Protein AF-A0A1I7VJ80-F1 (afdb_monomer)

Radius of gyration: 19.02 Å; Cα contacts (8 Å, |Δi|>4): 187; chains: 1; bounding box: 50×31×43 Å

Mean predicted aligned error: 10.96 Å

Sequence (123 aa):
MVKVGTSKNHAEQLADVLVAADVRGHYSHGLNRLNMYVRDVQTGICMKDGMPKILKEHAASAWIDGNNLLGPVGMAFTNTSPIMYPTRSSKPALGTNPLAFAAKAKNDAFILDMATTTAAIGK

Solvent-accessible surface area (backbone atoms only — not comparable to full-atom values): 7292 Å² total; per-residue (Å²): 88,52,91,65,61,24,37,66,66,49,31,49,56,50,47,54,53,19,51,54,22,40,78,70,68,39,46,90,65,5,66,76,41,47,65,56,57,53,48,34,35,68,73,61,74,25,39,42,69,86,69,66,40,78,77,46,77,54,102,88,49,69,46,66,43,56,68,52,48,69,76,87,79,50,75,48,74,51,80,48,73,61,72,34,54,52,90,95,49,96,54,60,69,34,27,46,34,39,44,36,40,44,43,86,50,98,91,52,62,54,70,48,76,43,48,78,35,101,62,58,95,92,117

Structure (mmCIF, N/CA/C/O backbone):
data_AF-A0A1I7VJ80-F1
#
_entry.id   AF-A0A1I7VJ80-F1
#
loop_
_atom_site.group_PDB
_atom_site.id
_atom_site.type_symbol
_atom_site.label_atom_id
_atom_site.label_alt_id
_atom_site.label_comp_id
_atom_site.label_asym_id
_atom_site.label_entity_id
_atom_site.label_seq_id
_atom_site.pdbx_PDB_ins_code
_atom_site.Cartn_x
_atom_site.Cartn_y
_atom_site.Cartn_z
_atom_site.occupancy
_atom_site.B_iso_or_equiv
_atom_site.auth_seq_id
_atom_site.auth_comp_id
_atom_site.auth_asym_id
_atom_site.auth_atom_id
_atom_site.pdbx_PDB_model_num
ATOM 1 N N . MET A 1 1 ? -17.078 -1.281 10.584 1.00 90.88 1 MET A N 1
ATOM 2 C CA . MET A 1 1 ? -15.997 -0.295 10.800 1.00 90.88 1 MET A CA 1
ATOM 3 C C . MET A 1 1 ? -16.508 1.082 11.233 1.00 90.88 1 MET A C 1
ATOM 5 O O . MET A 1 1 ? -16.076 1.537 12.277 1.00 90.88 1 MET A O 1
ATOM 9 N N . VAL A 1 2 ? -17.490 1.716 10.571 1.00 94.69 2 VAL A N 1
ATOM 10 C CA . VAL A 1 2 ? -18.027 3.032 11.025 1.00 94.69 2 VAL A CA 1
ATOM 11 C C . VAL A 1 2 ? -18.496 3.035 12.489 1.00 94.69 2 VAL A C 1
ATOM 13 O O . VAL A 1 2 ? -18.172 3.944 13.245 1.00 94.69 2 VAL A O 1
ATOM 16 N N . LYS A 1 3 ? -19.188 1.975 12.936 1.00 95.25 3 LYS A N 1
ATOM 17 C CA . LYS A 1 3 ? -19.619 1.845 14.341 1.00 95.25 3 LYS A CA 1
ATOM 18 C C . LYS A 1 3 ? -18.477 1.843 15.362 1.00 95.25 3 LYS A C 1
ATOM 20 O O . LYS A 1 3 ? -18.722 2.167 16.515 1.00 95.25 3 LYS A O 1
ATOM 25 N N . VAL A 1 4 ? -17.262 1.474 14.958 1.00 92.75 4 VAL A N 1
ATOM 26 C CA . VAL A 1 4 ? -16.084 1.467 15.841 1.00 92.75 4 VAL A CA 1
ATOM 27 C C . VAL A 1 4 ? -15.259 2.750 15.711 1.00 92.75 4 VAL A C 1
ATOM 29 O O . VAL A 1 4 ? -14.143 2.821 16.202 1.00 92.75 4 VAL A O 1
ATOM 32 N N . GLY A 1 5 ? -15.818 3.784 15.073 1.00 90.56 5 GLY A N 1
ATOM 33 C CA . GLY A 1 5 ? -15.233 5.121 14.989 1.00 90.56 5 GLY A CA 1
ATOM 34 C C . GLY A 1 5 ? -14.384 5.373 13.746 1.00 90.56 5 GLY A C 1
ATOM 35 O O . GLY A 1 5 ? -13.917 6.495 13.574 1.00 90.56 5 GLY A O 1
ATOM 36 N N . THR A 1 6 ? -14.194 4.371 12.882 1.00 91.44 6 THR A N 1
ATOM 37 C CA . THR A 1 6 ? -13.478 4.531 11.611 1.00 91.44 6 THR A CA 1
ATOM 38 C C . THR A 1 6 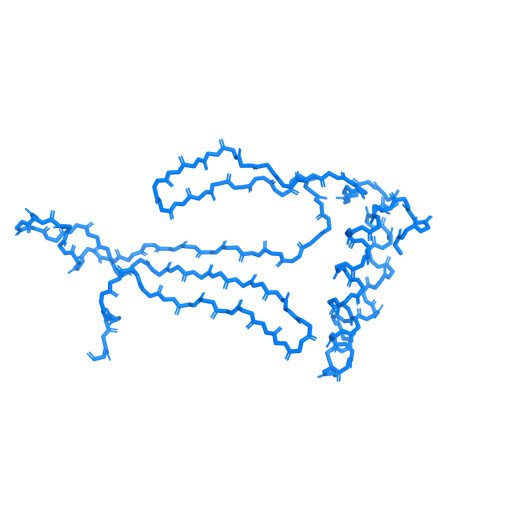? -14.208 5.497 10.677 1.00 91.44 6 THR A C 1
ATOM 40 O O . THR A 1 6 ? -15.432 5.401 10.542 1.00 91.44 6 THR A O 1
ATOM 43 N N . SER A 1 7 ? -13.481 6.372 9.977 1.00 90.44 7 SER A N 1
ATOM 44 C CA . SER A 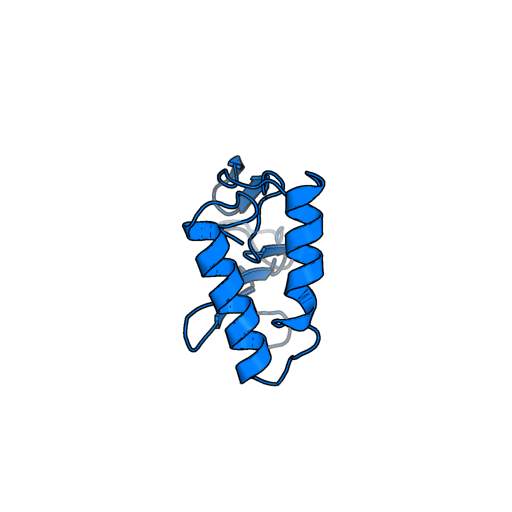1 7 ? -14.089 7.231 8.957 1.00 90.44 7 SER A CA 1
ATOM 45 C C . SER A 1 7 ? -14.738 6.424 7.833 1.00 90.44 7 SER A C 1
ATOM 47 O O . SER A 1 7 ? -14.334 5.307 7.501 1.00 90.44 7 SER A O 1
ATOM 49 N N . LYS A 1 8 ? -15.798 6.984 7.243 1.00 89.00 8 LYS A N 1
ATOM 50 C CA . LYS A 1 8 ? -16.612 6.278 6.245 1.00 89.00 8 LYS A CA 1
ATOM 51 C C . LYS A 1 8 ? -15.775 5.779 5.059 1.00 89.00 8 LYS A C 1
ATOM 53 O O . LYS A 1 8 ? -15.944 4.635 4.663 1.00 89.00 8 LYS A O 1
ATOM 58 N N . ASN A 1 9 ? -14.830 6.587 4.579 1.00 83.44 9 ASN A N 1
ATOM 59 C CA . ASN A 1 9 ? -13.966 6.239 3.449 1.00 83.44 9 ASN A CA 1
ATOM 60 C C . ASN A 1 9 ? -13.092 5.004 3.746 1.00 83.44 9 ASN A C 1
ATOM 62 O O . ASN A 1 9 ? -13.171 4.005 3.036 1.00 83.44 9 ASN A O 1
ATOM 66 N N . HIS A 1 10 ? -12.342 5.004 4.853 1.00 84.62 10 HIS A N 1
ATOM 67 C CA . HIS A 1 10 ? -11.543 3.838 5.252 1.00 84.62 10 HIS A CA 1
ATOM 68 C C . HIS A 1 10 ? -12.400 2.595 5.513 1.00 84.62 10 HIS A C 1
ATOM 70 O O . HIS A 1 10 ? -12.003 1.473 5.198 1.00 84.62 10 HIS A O 1
ATOM 76 N N . ALA A 1 11 ? -13.591 2.782 6.088 1.00 89.50 11 ALA A N 1
ATOM 77 C CA . ALA A 1 11 ? -14.530 1.696 6.328 1.00 89.50 11 ALA A CA 1
ATOM 78 C C . ALA A 1 11 ? -15.030 1.057 5.022 1.00 89.50 11 ALA A C 1
ATOM 80 O O . ALA A 1 11 ? -15.136 -0.167 4.967 1.00 89.50 11 ALA A O 1
ATOM 81 N N . GLU A 1 12 ? -15.327 1.867 4.004 1.00 88.38 12 GLU A N 1
ATOM 82 C CA . GLU A 1 12 ? -15.755 1.417 2.675 1.00 88.38 12 GLU A CA 1
ATOM 83 C C . GLU A 1 12 ? -14.614 0.711 1.937 1.00 88.38 12 GLU A C 1
ATOM 85 O O . GLU A 1 12 ? -14.790 -0.423 1.502 1.00 88.38 12 GLU A O 1
ATOM 90 N N . GLN A 1 13 ? -13.412 1.297 1.907 1.00 82.12 13 GLN A N 1
ATOM 91 C CA . GLN A 1 13 ? -12.235 0.680 1.283 1.00 82.12 13 GLN A CA 1
ATOM 92 C C . GLN A 1 13 ? -11.889 -0.678 1.905 1.00 82.12 13 GLN A C 1
ATOM 94 O O . GLN A 1 13 ? -11.616 -1.647 1.194 1.00 82.12 13 GLN A O 1
ATOM 99 N N . LEU A 1 14 ? -11.923 -0.778 3.237 1.00 84.31 14 LEU A N 1
ATOM 100 C CA . LEU A 1 14 ? -11.703 -2.048 3.920 1.00 84.31 14 LEU A CA 1
ATOM 101 C C . LEU A 1 14 ? -12.827 -3.045 3.606 1.00 84.31 14 LEU A C 1
ATOM 103 O O . LEU A 1 14 ? -12.538 -4.204 3.318 1.00 84.31 14 LEU A O 1
ATOM 107 N N . ALA A 1 15 ? -14.093 -2.615 3.620 1.00 88.50 15 ALA A N 1
ATOM 108 C CA . ALA A 1 15 ? -15.221 -3.482 3.286 1.00 88.50 15 ALA A CA 1
ATOM 109 C C . ALA A 1 15 ? -15.102 -4.050 1.864 1.00 88.50 15 ALA A C 1
ATOM 111 O O . ALA A 1 15 ? -15.231 -5.261 1.694 1.00 88.50 15 ALA A O 1
ATOM 112 N N . ASP A 1 16 ? -14.763 -3.222 0.877 1.00 83.56 16 ASP A N 1
ATOM 113 C CA . ASP A 1 16 ? -14.561 -3.650 -0.509 1.00 83.56 16 ASP A CA 1
ATOM 114 C C . ASP A 1 16 ? -13.455 -4.704 -0.618 1.00 83.56 16 ASP A C 1
ATOM 11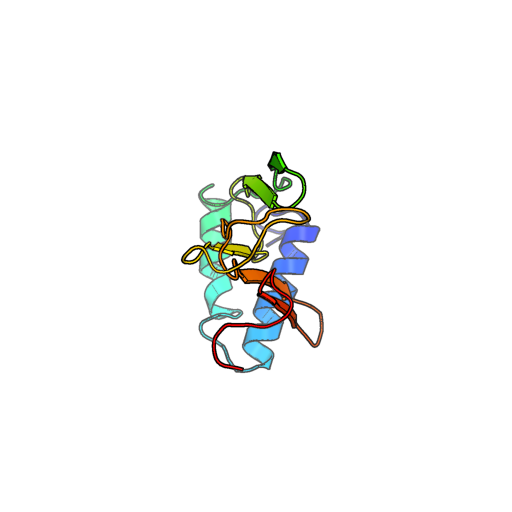6 O O . ASP A 1 16 ? -13.601 -5.717 -1.304 1.00 83.56 16 ASP A O 1
ATOM 120 N N . VAL A 1 17 ? -12.345 -4.514 0.099 1.00 76.94 17 VAL A N 1
ATOM 121 C CA . VAL A 1 17 ? -11.216 -5.450 0.079 1.00 76.94 17 VAL A CA 1
ATOM 122 C C . VAL A 1 17 ? -11.584 -6.783 0.727 1.00 76.94 17 VAL A C 1
ATOM 124 O O . VAL A 1 17 ? -11.234 -7.821 0.153 1.00 76.94 17 VAL A O 1
ATOM 127 N N . LEU A 1 18 ? -12.278 -6.757 1.871 1.00 82.75 18 LEU A N 1
ATOM 128 C CA . LEU A 1 18 ? -12.688 -7.955 2.609 1.00 82.75 18 LEU A CA 1
ATOM 129 C C . LEU A 1 18 ? -13.769 -8.739 1.860 1.00 82.75 18 LEU A C 1
ATOM 131 O O . LEU A 1 18 ? -13.638 -9.950 1.699 1.00 82.75 18 LEU A O 1
ATOM 135 N N . VAL A 1 19 ? -14.787 -8.055 1.332 1.00 86.19 19 VAL A N 1
ATOM 136 C CA . VAL A 1 19 ? -15.845 -8.681 0.525 1.00 86.19 19 VAL A CA 1
ATOM 137 C C . VAL A 1 19 ? -15.251 -9.269 -0.751 1.00 86.19 19 VAL A C 1
ATOM 139 O O . VAL A 1 19 ? -15.533 -10.415 -1.092 1.00 86.19 19 VAL A O 1
ATOM 142 N N . ALA A 1 20 ? -14.357 -8.545 -1.428 1.00 76.06 20 ALA A N 1
ATOM 143 C CA . ALA A 1 20 ? -13.688 -9.073 -2.611 1.00 76.06 20 ALA A CA 1
ATOM 144 C C . ALA A 1 20 ? -12.776 -10.273 -2.303 1.00 76.06 20 ALA A C 1
ATOM 146 O O . ALA A 1 20 ? -12.551 -11.091 -3.190 1.00 76.06 20 ALA A O 1
ATOM 147 N N . ALA A 1 21 ? -12.218 -10.383 -1.093 1.00 71.00 21 ALA A N 1
ATOM 148 C CA . ALA A 1 21 ? -11.460 -11.567 -0.695 1.00 71.00 21 ALA A CA 1
ATOM 149 C C . ALA A 1 21 ? -12.384 -12.783 -0.515 1.00 71.00 21 ALA A C 1
ATOM 151 O O . ALA A 1 21 ? -12.077 -13.846 -1.051 1.00 71.00 21 ALA A O 1
ATOM 152 N N . ASP A 1 22 ? -13.541 -12.618 0.130 1.00 83.81 22 ASP A N 1
ATOM 153 C CA . ASP A 1 22 ? -14.511 -13.708 0.305 1.00 83.81 22 ASP A CA 1
ATOM 154 C C . ASP A 1 22 ? -15.132 -14.161 -1.019 1.00 83.81 22 ASP A C 1
ATOM 156 O O . ASP A 1 22 ? -15.216 -15.361 -1.278 1.00 83.81 22 ASP A O 1
ATOM 160 N N . VAL A 1 23 ? -15.495 -13.223 -1.900 1.00 84.06 23 VAL A N 1
ATOM 161 C CA . VAL A 1 23 ? -16.035 -13.536 -3.237 1.00 84.06 23 VAL A CA 1
ATOM 162 C C . VAL A 1 23 ? -15.035 -14.344 -4.076 1.00 84.06 23 VAL A C 1
ATOM 164 O O . VAL A 1 23 ? -15.442 -15.173 -4.885 1.00 84.06 23 VAL A O 1
ATOM 167 N N . ARG A 1 24 ? -13.726 -14.148 -3.868 1.00 75.00 24 ARG A N 1
ATOM 168 C CA . ARG A 1 24 ? -12.652 -14.891 -4.556 1.00 75.00 24 ARG A CA 1
ATOM 169 C C . ARG A 1 24 ? -12.242 -16.185 -3.837 1.00 75.00 24 ARG A C 1
ATOM 171 O O . ARG A 1 24 ? -11.308 -16.845 -4.276 1.00 75.00 24 ARG A O 1
ATOM 178 N N . GLY A 1 25 ? -12.902 -16.544 -2.734 1.00 79.88 25 GLY A N 1
ATOM 179 C CA . GLY A 1 25 ? -12.590 -17.746 -1.955 1.00 79.88 25 GLY A CA 1
ATOM 180 C C . GLY A 1 25 ? -11.400 -17.608 -0.995 1.00 79.88 25 GLY A C 1
ATOM 181 O O . GLY A 1 25 ? -10.963 -18.593 -0.405 1.00 79.88 25 GLY A O 1
ATOM 182 N N . HIS A 1 26 ? -10.870 -16.399 -0.784 1.00 66.44 26 HIS A N 1
ATOM 183 C CA . HIS A 1 26 ? -9.795 -16.120 0.175 1.00 66.44 26 HIS A CA 1
ATOM 184 C C . HIS A 1 26 ? -10.345 -15.805 1.573 1.00 66.44 26 HIS A C 1
ATOM 186 O O . HIS A 1 26 ? -10.023 -14.775 2.168 1.00 66.44 26 HIS A O 1
ATOM 192 N N . TYR A 1 27 ? -11.151 -16.708 2.130 1.00 72.31 27 TYR A N 1
ATOM 193 C CA . TYR A 1 27 ? -11.886 -16.474 3.380 1.00 72.31 27 TYR A CA 1
ATOM 194 C C . TYR A 1 27 ? -10.991 -16.138 4.578 1.00 72.31 27 TYR A C 1
ATOM 196 O O . TYR A 1 27 ? -11.393 -15.407 5.477 1.00 72.31 27 TYR A O 1
ATOM 204 N N . SER A 1 28 ? -9.751 -16.633 4.608 1.00 61.62 28 SER A N 1
ATOM 205 C CA . SER A 1 28 ? -8.779 -16.307 5.661 1.00 61.62 28 SER A CA 1
ATOM 206 C C . SER A 1 28 ? -8.284 -14.854 5.619 1.00 61.62 28 SER A C 1
ATOM 208 O O . SER A 1 28 ? -7.605 -14.431 6.551 1.00 61.62 28 SER A O 1
ATOM 210 N N . HIS A 1 29 ? -8.613 -14.096 4.570 1.00 69.19 29 HIS A N 1
ATOM 211 C CA . HIS A 1 29 ? -8.231 -12.696 4.351 1.00 69.19 29 HIS A CA 1
ATOM 212 C C . HIS A 1 29 ? -9.439 -11.782 4.060 1.00 69.19 29 HIS A C 1
ATOM 214 O O . HIS A 1 29 ? -9.252 -10.588 3.841 1.00 69.19 29 HIS A O 1
ATOM 220 N N . GLY A 1 30 ? -10.661 -12.326 4.057 1.00 74.12 30 GLY A N 1
ATOM 221 C CA . GLY A 1 30 ? -11.912 -11.577 3.935 1.00 74.12 30 GLY A CA 1
ATOM 222 C C . GLY A 1 30 ? -12.590 -11.352 5.283 1.00 74.12 30 GLY A C 1
ATOM 223 O O . GLY A 1 30 ? -11.920 -11.000 6.257 1.00 74.12 30 GLY A O 1
ATOM 224 N N . LEU A 1 31 ? -13.909 -11.531 5.385 1.00 88.12 31 LEU A N 1
ATOM 225 C CA . LEU A 1 31 ? -14.675 -11.112 6.569 1.00 88.12 31 LEU A CA 1
ATOM 226 C C . LEU A 1 31 ? -14.231 -11.789 7.874 1.00 88.12 31 LEU A C 1
ATOM 228 O O . LEU A 1 31 ? -14.401 -11.199 8.940 1.00 88.12 31 LEU A O 1
ATOM 232 N N . ASN A 1 32 ? -13.566 -12.947 7.822 1.00 85.94 32 ASN A N 1
ATOM 233 C CA . ASN A 1 32 ? -12.969 -13.570 9.013 1.00 85.94 32 ASN A CA 1
ATOM 234 C C . ASN A 1 32 ? -11.929 -12.672 9.714 1.00 85.94 32 ASN A C 1
ATOM 236 O O . ASN A 1 32 ? -11.672 -12.837 10.906 1.00 85.94 32 ASN A O 1
ATOM 240 N N . ARG A 1 33 ? -11.341 -11.696 9.008 1.00 81.50 33 ARG A N 1
ATOM 241 C CA . ARG A 1 33 ? -10.420 -10.700 9.582 1.00 81.50 33 ARG A CA 1
ATOM 242 C 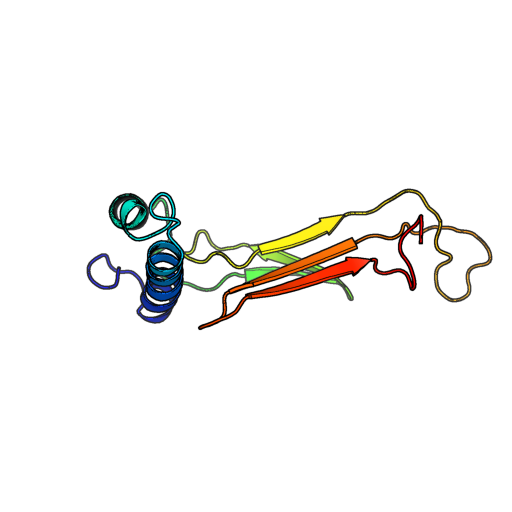C . ARG A 1 33 ? -11.123 -9.493 10.195 1.00 81.50 33 ARG A C 1
ATOM 244 O O . ARG A 1 33 ? -10.469 -8.696 10.860 1.00 81.50 33 ARG A O 1
ATOM 251 N N . LEU A 1 34 ? -12.439 -9.353 10.036 1.00 88.81 34 LEU A N 1
ATOM 252 C CA . LEU A 1 34 ? -13.179 -8.178 10.501 1.00 88.81 34 LEU A CA 1
ATOM 253 C C . LEU A 1 34 ? -13.039 -7.954 12.012 1.00 88.81 34 LEU A C 1
ATOM 255 O O . LEU A 1 34 ? -12.814 -6.823 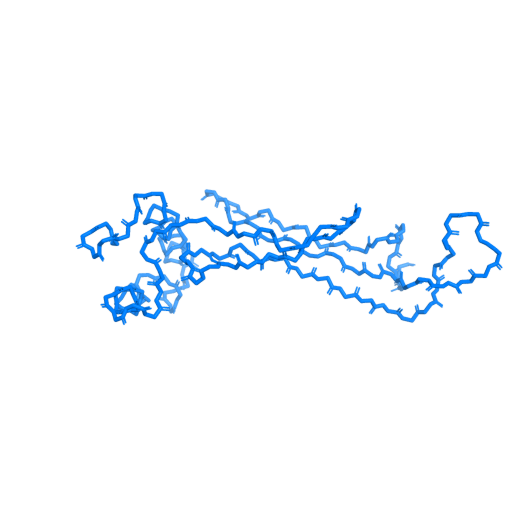12.435 1.00 88.81 34 LEU A O 1
ATOM 259 N N . ASN A 1 35 ? -13.112 -9.016 12.820 1.00 90.12 35 ASN A N 1
ATOM 260 C CA . ASN A 1 35 ? -12.954 -8.910 14.276 1.00 90.12 35 ASN A CA 1
ATOM 261 C C . ASN A 1 35 ? -11.575 -8.374 14.679 1.00 90.12 35 ASN A C 1
ATOM 263 O O . ASN A 1 35 ? -11.470 -7.614 15.638 1.00 90.12 35 ASN A O 1
ATOM 267 N N . MET A 1 36 ? -10.528 -8.736 13.933 1.00 85.38 36 MET A N 1
ATOM 268 C CA . MET A 1 36 ? -9.174 -8.227 14.149 1.00 85.38 36 MET A CA 1
ATOM 269 C C . MET A 1 36 ? -9.117 -6.721 13.868 1.00 85.38 36 MET A C 1
ATOM 271 O O . MET A 1 36 ? -8.726 -5.967 14.749 1.00 85.38 36 MET A O 1
ATOM 275 N N . TYR A 1 37 ? -9.619 -6.269 12.712 1.00 88.50 37 TYR A N 1
ATOM 276 C CA . TYR A 1 37 ? -9.663 -4.838 12.380 1.00 88.50 37 TYR A CA 1
ATOM 277 C C . TYR A 1 37 ? -10.502 -4.022 13.365 1.00 88.50 37 TYR A C 1
ATOM 279 O O . TYR A 1 37 ? -10.125 -2.914 13.737 1.00 88.50 37 TYR A O 1
ATOM 287 N N . VAL A 1 38 ? -11.636 -4.567 13.809 1.00 91.75 38 VAL A N 1
ATOM 288 C CA . VAL A 1 38 ? -12.462 -3.950 14.853 1.00 91.75 38 VAL A CA 1
ATOM 289 C C . VAL A 1 38 ? -11.660 -3.781 16.138 1.00 91.75 38 VAL A C 1
ATOM 291 O O . VAL A 1 38 ? -11.636 -2.680 16.687 1.00 91.75 38 VAL A O 1
ATOM 294 N N . ARG A 1 39 ? -10.977 -4.840 16.588 1.00 86.94 39 ARG A N 1
ATOM 295 C CA . ARG A 1 39 ? -10.158 -4.800 17.798 1.00 86.94 39 ARG A CA 1
ATOM 296 C C . ARG A 1 39 ? -9.044 -3.769 17.674 1.00 86.94 39 ARG A C 1
ATOM 298 O O . ARG A 1 39 ? -8.902 -2.960 18.577 1.00 86.94 39 ARG A O 1
ATOM 305 N N . ASP A 1 40 ? -8.307 -3.769 16.568 1.00 85.94 40 ASP A N 1
ATOM 306 C CA . ASP A 1 40 ? -7.152 -2.887 16.381 1.00 85.94 40 ASP A CA 1
ATOM 307 C C . ASP A 1 40 ? -7.558 -1.405 16.376 1.00 85.94 40 ASP A C 1
ATOM 309 O O . ASP A 1 40 ? -6.860 -0.567 16.945 1.00 85.94 40 ASP A O 1
ATOM 313 N N . VAL A 1 41 ? -8.724 -1.074 15.812 1.00 88.12 41 VAL A N 1
ATOM 314 C CA . VAL A 1 41 ? -9.281 0.287 15.891 1.00 88.12 41 VAL A CA 1
ATOM 315 C C . VAL A 1 41 ? -9.738 0.625 17.311 1.00 88.12 41 VAL A C 1
ATOM 317 O O . VAL A 1 41 ? -9.487 1.727 17.795 1.00 88.12 41 VAL A O 1
ATOM 320 N N . GLN A 1 42 ? -10.399 -0.306 18.003 1.00 88.38 42 GLN A N 1
ATOM 321 C CA . GLN A 1 42 ? -10.896 -0.079 19.365 1.00 88.38 42 GLN A CA 1
ATOM 322 C C . GLN A 1 42 ? -9.772 0.068 20.398 1.00 88.38 42 GLN A C 1
ATOM 324 O O . GLN A 1 42 ? -9.913 0.843 21.340 1.00 88.38 42 GLN A O 1
ATOM 329 N N . THR A 1 43 ? -8.664 -0.655 20.232 1.00 84.75 43 THR A N 1
ATOM 330 C CA . THR A 1 43 ? -7.497 -0.587 21.123 1.00 84.75 43 THR A CA 1
ATOM 331 C C . THR A 1 43 ? -6.552 0.566 20.786 1.00 84.75 43 THR A C 1
ATOM 333 O O . THR A 1 43 ? -5.578 0.776 21.504 1.00 84.75 43 THR A O 1
ATOM 336 N N . GLY A 1 44 ? -6.814 1.311 19.707 1.00 81.50 44 GLY A N 1
ATOM 337 C CA . GLY A 1 44 ? -5.949 2.394 19.237 1.00 81.50 44 GLY A CA 1
ATOM 338 C C . GLY A 1 44 ? -4.657 1.916 18.567 1.00 81.50 44 GLY A C 1
ATOM 339 O O . GLY A 1 44 ? -3.801 2.740 18.255 1.00 81.50 44 GLY A O 1
ATOM 340 N N . ILE A 1 45 ? -4.521 0.607 18.319 1.00 79.00 45 ILE A N 1
ATOM 341 C CA . ILE A 1 45 ? -3.425 0.036 17.522 1.00 79.00 45 ILE A CA 1
ATOM 342 C C . ILE A 1 45 ? -3.526 0.497 16.074 1.00 79.00 45 ILE A C 1
ATOM 344 O O . ILE A 1 45 ? -2.497 0.622 15.432 1.00 79.00 45 ILE A O 1
ATOM 348 N N . CYS A 1 46 ? -4.726 0.761 15.561 1.00 83.19 46 CYS A N 1
ATOM 349 C CA . CYS A 1 46 ? -4.946 1.345 14.248 1.00 83.19 46 CYS A CA 1
ATOM 350 C C . CYS A 1 46 ? -5.746 2.642 14.380 1.00 83.19 46 CYS A C 1
ATOM 352 O O . CYS A 1 46 ? -6.741 2.723 15.106 1.00 83.19 46 CYS A O 1
ATOM 354 N N . MET A 1 47 ? -5.312 3.670 13.662 1.00 85.50 47 MET A N 1
ATOM 355 C CA . MET A 1 47 ? -5.939 4.976 13.679 1.00 85.50 47 MET A CA 1
ATOM 356 C C . MET A 1 47 ? -7.272 4.937 12.938 1.00 85.50 47 MET A C 1
ATOM 358 O O . MET A 1 47 ? -7.396 4.485 11.800 1.00 85.50 47 MET A O 1
ATOM 362 N N . LYS A 1 48 ? -8.295 5.452 13.618 1.00 86.69 48 LYS A N 1
ATOM 363 C CA . LYS A 1 48 ? -9.676 5.494 13.132 1.00 86.69 48 LYS A CA 1
ATOM 364 C C . LYS A 1 48 ? -9.860 6.393 11.905 1.00 86.69 48 LYS A C 1
ATOM 366 O O . LYS A 1 48 ? -10.744 6.154 11.085 1.00 86.69 48 LYS A O 1
ATOM 371 N N . ASP A 1 49 ? -9.045 7.433 11.789 1.00 86.75 49 ASP A N 1
ATOM 372 C CA . ASP A 1 49 ? -9.152 8.435 10.740 1.00 86.75 49 ASP A CA 1
ATOM 373 C C . ASP A 1 49 ? -7.823 9.173 10.557 1.00 86.75 49 ASP A C 1
ATOM 375 O O . ASP A 1 49 ? -6.994 9.200 11.469 1.00 86.75 49 ASP A O 1
ATOM 379 N N . GLY A 1 50 ? -7.637 9.765 9.382 1.00 82.94 50 GLY A N 1
ATOM 380 C CA . GLY A 1 50 ? -6.423 10.465 8.980 1.00 82.94 50 GLY A CA 1
ATOM 381 C C . GLY A 1 50 ? -6.102 10.232 7.508 1.00 82.94 50 GLY A C 1
ATOM 382 O O . GLY A 1 50 ? -6.869 9.607 6.784 1.00 82.94 50 GLY A O 1
ATOM 383 N N . MET A 1 51 ? -4.957 10.737 7.063 1.00 79.69 51 MET A N 1
ATOM 384 C CA . MET A 1 51 ? -4.421 10.472 5.725 1.00 79.69 51 MET A CA 1
ATOM 385 C C . MET A 1 51 ? -2.952 10.074 5.840 1.00 79.69 51 MET A C 1
ATOM 387 O O . MET A 1 51 ? -2.281 10.622 6.717 1.00 79.69 51 MET A O 1
ATOM 391 N N . PRO A 1 52 ? -2.428 9.171 4.993 1.00 76.38 52 PRO A N 1
ATOM 392 C CA . PRO A 1 52 ? -0.991 8.940 4.907 1.00 76.38 52 PRO A CA 1
ATOM 393 C C . PRO A 1 52 ? -0.255 10.254 4.617 1.00 76.38 52 PRO A C 1
ATOM 395 O O . PRO A 1 52 ? -0.757 11.111 3.887 1.00 76.38 52 PRO A O 1
ATOM 398 N N . LYS A 1 53 ? 0.932 10.430 5.192 1.00 75.19 53 LYS A N 1
ATOM 399 C CA . LYS A 1 53 ? 1.737 11.643 5.058 1.00 75.19 53 LYS A CA 1
ATOM 400 C C . LYS A 1 53 ? 3.000 11.358 4.264 1.00 75.19 53 LYS A C 1
ATOM 402 O O . LYS A 1 53 ? 3.795 10.509 4.639 1.00 75.19 53 LYS A O 1
ATOM 407 N N . ILE A 1 54 ? 3.242 12.128 3.213 1.00 74.19 54 ILE A N 1
ATOM 408 C CA . ILE A 1 54 ? 4.529 12.100 2.517 1.00 74.19 54 ILE A CA 1
ATOM 409 C C . ILE A 1 54 ? 5.564 12.791 3.415 1.00 74.19 54 ILE A C 1
ATOM 411 O O . ILE A 1 54 ? 5.445 13.976 3.720 1.00 74.19 54 ILE A O 1
ATOM 415 N N . LEU A 1 55 ? 6.553 12.036 3.888 1.00 71.06 55 LEU A N 1
ATOM 416 C CA . LEU A 1 55 ? 7.659 12.537 4.705 1.00 71.06 55 LEU A CA 1
ATOM 417 C C . LEU A 1 55 ? 8.773 13.118 3.843 1.00 71.06 55 LEU A C 1
ATOM 419 O O . LEU A 1 55 ? 9.385 14.123 4.204 1.00 71.06 55 LEU A O 1
ATOM 423 N N . LYS A 1 56 ? 9.049 12.473 2.709 1.00 57.66 56 LYS A N 1
ATOM 424 C CA . LYS A 1 56 ? 10.062 12.924 1.762 1.00 57.66 56 LYS A CA 1
ATOM 425 C C . LYS A 1 56 ? 9.696 12.484 0.364 1.00 57.66 56 LYS A C 1
ATOM 427 O O . LYS A 1 56 ? 9.309 11.341 0.164 1.00 57.66 56 LYS A O 1
ATOM 432 N N . GLU A 1 57 ? 9.886 13.367 -0.595 1.00 62.53 57 GLU A N 1
ATOM 433 C CA . GLU A 1 57 ? 9.650 13.072 -1.998 1.00 62.53 57 GLU A CA 1
ATOM 434 C C . GLU A 1 57 ? 10.890 13.443 -2.807 1.00 62.53 57 GLU A C 1
ATOM 436 O O . GLU A 1 57 ? 11.539 14.465 -2.573 1.00 62.53 57 GLU A O 1
ATOM 441 N N . HIS A 1 58 ? 11.246 12.563 -3.730 1.00 54.50 58 HIS A N 1
ATOM 442 C CA . HIS A 1 58 ? 12.268 12.751 -4.742 1.00 54.50 58 HIS A CA 1
ATOM 443 C C . HIS A 1 58 ? 11.646 12.456 -6.105 1.00 54.50 58 HIS A C 1
ATOM 445 O O . HIS A 1 58 ? 10.578 11.861 -6.194 1.00 54.50 58 HIS A O 1
ATOM 451 N N . ALA A 1 59 ? 12.343 12.817 -7.181 1.00 42.22 59 ALA A N 1
ATOM 452 C CA . ALA A 1 59 ? 11.809 12.761 -8.543 1.00 42.22 59 ALA A CA 1
ATOM 453 C C . ALA A 1 59 ? 11.232 11.395 -8.995 1.00 42.22 59 ALA A C 1
ATOM 455 O O . ALA A 1 59 ? 10.507 11.362 -9.982 1.00 42.22 59 ALA A O 1
ATOM 456 N N . ALA A 1 60 ? 11.543 10.284 -8.311 1.00 45.78 60 ALA A N 1
ATOM 457 C CA . ALA A 1 60 ? 11.032 8.944 -8.626 1.00 45.78 60 ALA A CA 1
ATOM 458 C C . ALA A 1 60 ? 10.599 8.118 -7.393 1.00 45.78 60 ALA A C 1
ATOM 460 O O . ALA A 1 60 ? 10.362 6.918 -7.516 1.00 45.78 60 ALA A O 1
ATOM 461 N N . SER A 1 61 ? 10.533 8.714 -6.197 1.00 49.53 61 SER A N 1
ATOM 462 C CA . SER A 1 61 ? 10.156 7.990 -4.976 1.00 49.53 61 SER A CA 1
ATOM 463 C C . SER A 1 61 ? 9.554 8.909 -3.919 1.00 49.53 61 SER A C 1
ATOM 465 O O . SER A 1 61 ? 9.960 10.059 -3.767 1.00 49.53 61 SER A O 1
ATOM 467 N N . ALA A 1 62 ? 8.610 8.375 -3.146 1.00 52.56 62 ALA A N 1
ATOM 468 C CA . ALA A 1 62 ? 8.036 9.045 -1.988 1.00 52.56 62 ALA A CA 1
ATOM 469 C C . ALA A 1 62 ? 8.150 8.134 -0.763 1.00 52.56 62 ALA A C 1
ATOM 471 O O . ALA A 1 62 ? 7.732 6.977 -0.787 1.00 52.56 62 ALA A O 1
ATOM 472 N N . TRP A 1 63 ? 8.716 8.662 0.317 1.00 59.00 63 TRP A N 1
ATOM 473 C CA . TRP A 1 63 ? 8.634 8.065 1.637 1.00 59.00 63 TRP A CA 1
ATOM 474 C C . TRP A 1 63 ? 7.326 8.514 2.277 1.00 59.00 63 TRP A C 1
ATOM 476 O O . TRP A 1 63 ? 7.151 9.697 2.568 1.00 59.00 63 TRP A O 1
ATOM 486 N N . ILE A 1 64 ? 6.409 7.570 2.466 1.00 64.56 64 ILE A N 1
ATOM 487 C CA . ILE A 1 64 ? 5.080 7.817 3.020 1.00 64.56 64 ILE A CA 1
ATOM 488 C C . I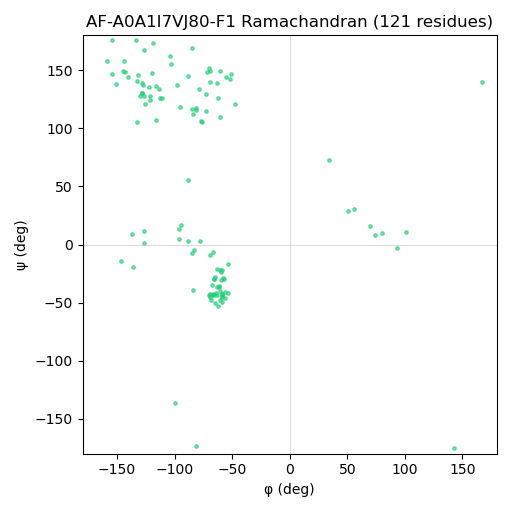LE A 1 64 ? 4.994 7.190 4.411 1.00 64.56 64 ILE A C 1
ATOM 490 O O . ILE A 1 64 ? 5.252 6.001 4.580 1.00 64.56 64 ILE A O 1
ATOM 494 N N . ASP A 1 65 ? 4.612 7.995 5.394 1.00 73.06 65 ASP A N 1
ATOM 495 C CA . ASP A 1 65 ? 4.115 7.538 6.683 1.00 73.06 65 ASP A CA 1
ATOM 496 C C . ASP A 1 65 ? 2.638 7.170 6.536 1.00 73.06 65 ASP A C 1
ATOM 498 O O . ASP A 1 65 ? 1.800 8.014 6.217 1.00 73.06 65 ASP A O 1
ATOM 502 N N . GLY A 1 66 ? 2.300 5.904 6.762 1.00 71.00 66 GLY A N 1
ATOM 503 C CA . GLY A 1 66 ? 0.916 5.433 6.717 1.00 71.00 66 GLY A CA 1
ATOM 504 C C . GLY A 1 66 ? 0.031 6.009 7.826 1.00 71.00 66 GLY A C 1
ATOM 505 O O . GLY A 1 66 ? -1.169 5.746 7.818 1.00 71.00 66 GLY A O 1
ATOM 506 N N . ASN A 1 67 ? 0.600 6.750 8.789 1.00 80.81 67 ASN A N 1
ATOM 507 C CA . ASN A 1 67 ? -0.085 7.308 9.958 1.00 80.81 67 ASN A CA 1
ATOM 508 C C . ASN A 1 67 ? -0.913 6.263 10.716 1.00 80.81 67 ASN A C 1
ATOM 510 O O . ASN A 1 67 ? -1.925 6.576 11.345 1.00 80.81 67 ASN A O 1
ATOM 514 N N . ASN A 1 68 ? -0.467 5.006 10.643 1.00 79.62 68 ASN A N 1
ATOM 515 C CA . ASN A 1 68 ? -1.088 3.863 11.290 1.00 79.62 68 ASN A CA 1
ATOM 516 C C . ASN A 1 68 ? -2.580 3.665 10.915 1.00 79.62 68 ASN A C 1
ATOM 518 O O . ASN A 1 68 ? -3.377 3.202 11.729 1.00 79.62 68 ASN A O 1
ATOM 522 N N . LEU A 1 69 ? -2.971 4.057 9.695 1.00 80.06 69 LEU A N 1
ATOM 523 C CA . LEU A 1 69 ? -4.350 4.030 9.187 1.00 80.06 69 LEU A CA 1
ATOM 524 C C . LEU A 1 69 ? -4.759 2.669 8.604 1.00 80.06 69 LEU A C 1
ATOM 526 O O . LEU A 1 69 ? -3.935 1.793 8.348 1.00 80.06 69 LEU A O 1
ATOM 530 N N . LEU A 1 70 ? -6.058 2.520 8.337 1.00 75.00 70 LEU A N 1
ATOM 531 C CA . LEU A 1 70 ? -6.628 1.369 7.637 1.00 75.00 70 LEU A CA 1
ATOM 532 C C . LEU A 1 70 ? -6.458 1.518 6.117 1.00 75.00 70 LEU A C 1
ATOM 534 O O . LEU A 1 70 ? -7.071 2.393 5.515 1.00 75.00 70 LEU A O 1
ATOM 538 N N . GLY A 1 71 ? -5.692 0.635 5.473 1.00 68.38 71 GLY A N 1
ATOM 539 C CA . GLY A 1 71 ? -5.619 0.586 4.008 1.00 68.38 71 GLY A CA 1
ATOM 540 C C . GLY A 1 71 ? -4.455 -0.264 3.468 1.00 68.38 71 GLY A C 1
ATOM 541 O O . GLY A 1 71 ? -3.368 -0.205 4.034 1.00 68.38 71 GLY A O 1
ATOM 542 N N . PRO A 1 72 ? -4.645 -1.051 2.386 1.00 54.53 72 PRO A N 1
ATOM 543 C CA . PRO A 1 72 ? -3.638 -1.975 1.840 1.00 54.53 72 PRO A CA 1
ATOM 544 C C . PRO A 1 72 ? -2.762 -1.405 0.700 1.00 54.53 72 PRO A C 1
ATOM 546 O O . PRO A 1 72 ? -2.166 -2.183 -0.042 1.00 54.53 72 PRO A O 1
ATOM 549 N N . VAL A 1 73 ? -2.699 -0.084 0.492 1.00 57.38 73 VAL A N 1
ATOM 550 C CA . VAL A 1 73 ? -1.934 0.496 -0.632 1.00 57.38 73 VAL A CA 1
ATOM 551 C C . VAL A 1 73 ? -0.436 0.450 -0.319 1.00 57.38 73 VAL A C 1
ATOM 553 O O . VAL A 1 73 ? 0.056 1.218 0.504 1.00 57.38 73 VAL A O 1
ATOM 556 N N . GLY A 1 74 ? 0.274 -0.475 -0.968 1.00 58.16 74 GLY A N 1
ATOM 557 C CA . GLY A 1 74 ? 1.707 -0.702 -0.797 1.00 58.16 74 GLY A CA 1
ATOM 558 C C . GLY A 1 74 ? 2.489 -0.362 -2.064 1.00 58.16 74 GLY A C 1
ATOM 559 O O . GLY A 1 74 ? 2.123 -0.776 -3.165 1.00 58.16 74 GLY A O 1
ATOM 560 N N . MET A 1 75 ? 3.583 0.374 -1.896 1.00 55.91 75 MET A N 1
ATOM 561 C CA . MET A 1 75 ? 4.580 0.618 -2.938 1.00 55.91 75 MET A CA 1
ATOM 562 C C . MET A 1 75 ? 5.905 -0.002 -2.508 1.00 55.91 75 MET A C 1
ATOM 564 O O . MET A 1 75 ? 6.295 0.139 -1.348 1.00 55.91 75 MET A O 1
ATOM 568 N N . ALA A 1 76 ? 6.594 -0.673 -3.427 1.00 53.31 76 ALA A N 1
ATOM 569 C CA . ALA A 1 76 ? 7.890 -1.289 -3.180 1.00 53.31 76 ALA A CA 1
ATOM 570 C C . ALA A 1 76 ? 8.878 -0.937 -4.296 1.00 53.31 76 ALA A C 1
ATOM 572 O O . ALA A 1 76 ? 8.530 -0.903 -5.474 1.00 53.31 76 ALA A O 1
ATOM 573 N N . PHE A 1 77 ? 10.125 -0.681 -3.913 1.00 62.34 77 PHE A N 1
ATOM 574 C CA . PHE A 1 77 ? 11.211 -0.324 -4.821 1.00 62.34 77 PHE A CA 1
ATOM 575 C C . PHE A 1 77 ? 12.486 -1.025 -4.339 1.00 62.34 77 PHE A C 1
ATOM 577 O O . PHE A 1 77 ? 12.699 -1.133 -3.130 1.00 62.34 77 PHE A O 1
ATOM 584 N N . THR A 1 78 ? 13.348 -1.480 -5.250 1.00 50.28 78 THR A N 1
ATOM 585 C CA . THR A 1 78 ? 14.673 -2.033 -4.902 1.00 50.28 78 THR A CA 1
ATOM 586 C C . THR A 1 78 ? 15.714 -1.668 -5.958 1.00 50.28 78 THR A C 1
ATOM 588 O O . THR A 1 78 ? 15.349 -1.340 -7.084 1.00 50.28 78 THR A O 1
ATOM 591 N N . ASN A 1 79 ? 17.004 -1.691 -5.615 1.00 58.38 79 ASN A N 1
ATOM 592 C CA . ASN A 1 79 ? 18.102 -1.508 -6.565 1.00 58.38 79 ASN A CA 1
ATOM 593 C C . ASN A 1 79 ? 18.796 -2.841 -6.896 1.00 58.38 79 ASN A C 1
ATOM 595 O O . ASN A 1 79 ? 18.657 -3.828 -6.178 1.00 58.38 79 ASN A O 1
ATOM 599 N N . THR A 1 80 ? 19.544 -2.884 -7.999 1.00 67.31 80 THR A N 1
ATOM 600 C CA . THR A 1 80 ? 20.363 -4.049 -8.386 1.00 67.31 80 THR A CA 1
ATOM 601 C C . THR A 1 80 ? 21.768 -3.620 -8.816 1.00 67.31 80 THR A C 1
ATOM 603 O O . THR A 1 80 ? 22.082 -2.426 -8.833 1.00 67.31 80 THR A O 1
ATOM 606 N N . SER A 1 81 ? 22.643 -4.587 -9.114 1.00 81.50 81 SER A N 1
ATOM 607 C CA . SER A 1 81 ? 24.026 -4.324 -9.527 1.00 81.50 81 SER A CA 1
ATOM 608 C C . SER A 1 81 ? 24.101 -3.326 -10.694 1.00 81.50 81 SER A C 1
ATOM 610 O O . SER A 1 81 ? 23.264 -3.402 -11.594 1.00 81.50 81 SER A O 1
ATOM 612 N N . PRO A 1 82 ? 25.096 -2.416 -10.724 1.00 83.50 82 PRO A N 1
ATOM 613 C CA . PRO A 1 82 ? 25.220 -1.409 -11.773 1.00 83.50 82 PRO A CA 1
ATOM 614 C C . PRO A 1 82 ? 25.385 -2.032 -13.161 1.00 83.50 82 PRO A C 1
ATOM 616 O O . PRO A 1 82 ? 26.430 -2.587 -13.488 1.00 83.50 82 PRO A O 1
ATOM 619 N N . ILE A 1 83 ? 24.351 -1.908 -13.982 1.00 81.44 83 ILE A N 1
ATOM 620 C CA . ILE A 1 83 ? 24.299 -2.438 -15.351 1.00 81.44 83 ILE A CA 1
ATOM 621 C C . ILE A 1 83 ? 23.699 -1.447 -16.356 1.00 81.44 83 ILE A C 1
ATOM 623 O O . ILE A 1 83 ? 23.931 -1.558 -17.554 1.00 81.44 83 ILE A O 1
ATOM 627 N N . MET A 1 84 ? 22.956 -0.451 -15.878 1.00 83.38 84 MET A N 1
ATOM 628 C CA . MET A 1 84 ? 22.389 0.635 -16.657 1.00 83.38 84 MET A CA 1
ATOM 629 C C . MET A 1 84 ? 23.272 1.881 -16.574 1.00 83.38 84 MET A C 1
ATOM 631 O O . MET A 1 84 ? 23.778 2.266 -15.511 1.00 83.38 84 MET A O 1
ATOM 635 N N . TYR A 1 85 ? 23.440 2.509 -17.736 1.00 89.69 85 TYR A N 1
ATOM 636 C CA . TYR A 1 85 ? 24.108 3.787 -17.914 1.00 89.69 85 TYR A CA 1
ATOM 637 C C . TYR A 1 85 ? 23.097 4.897 -17.660 1.00 89.69 85 TYR A C 1
ATOM 639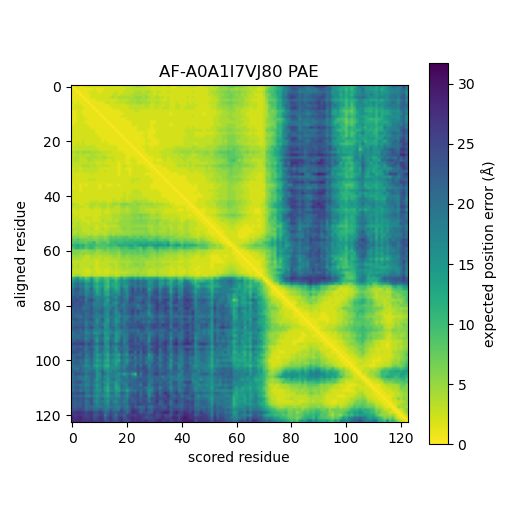 O O . TYR A 1 85 ? 22.140 5.020 -18.430 1.00 89.69 85 TYR A O 1
ATOM 647 N N . PRO A 1 86 ? 23.300 5.733 -16.629 1.00 85.75 86 PRO A N 1
ATOM 648 C CA . PRO A 1 86 ? 22.524 6.953 -16.497 1.00 85.75 86 PRO A CA 1
ATOM 649 C C . PRO A 1 86 ? 22.570 7.745 -17.801 1.00 85.75 86 PRO A C 1
ATOM 651 O O . PRO A 1 86 ? 23.586 7.741 -18.500 1.00 85.75 86 PRO A O 1
ATOM 654 N N . THR A 1 87 ? 21.489 8.445 -18.124 1.00 85.75 87 THR A N 1
ATOM 655 C CA . THR A 1 87 ? 21.399 9.270 -19.331 1.00 85.75 87 THR A CA 1
ATOM 656 C C . THR A 1 87 ? 22.645 10.149 -19.487 1.00 85.75 87 THR A C 1
ATOM 658 O O . THR A 1 87 ? 22.941 10.959 -18.611 1.00 85.75 87 THR A O 1
ATOM 661 N N . ARG A 1 88 ? 23.360 9.990 -20.615 1.00 85.44 88 ARG A N 1
ATOM 662 C CA . ARG A 1 88 ? 24.626 10.682 -20.962 1.00 85.44 88 ARG A CA 1
ATOM 663 C C . ARG A 1 88 ? 25.867 10.278 -20.147 1.00 85.44 88 ARG A C 1
ATOM 665 O O . ARG A 1 88 ? 26.875 10.977 -20.193 1.00 85.44 88 ARG A O 1
ATOM 672 N N . SER A 1 89 ? 25.833 9.154 -19.440 1.00 90.25 89 SER A N 1
ATOM 673 C CA . SER A 1 89 ? 27.017 8.554 -18.818 1.00 90.25 89 SER A CA 1
ATOM 674 C C . SER A 1 89 ? 27.722 7.597 -19.780 1.00 90.25 89 SER A C 1
ATOM 676 O O . SER A 1 89 ? 27.077 6.865 -20.525 1.00 90.25 89 SER A O 1
ATOM 678 N N . SER A 1 90 ? 29.052 7.545 -19.707 1.00 86.88 90 SER A N 1
ATOM 679 C CA . SER A 1 90 ? 29.881 6.511 -20.345 1.00 86.88 90 SER A CA 1
ATOM 680 C C . SER A 1 90 ? 30.257 5.369 -19.393 1.00 86.88 90 SER A C 1
ATOM 682 O O . SER A 1 90 ? 31.013 4.476 -19.771 1.00 86.88 90 SER A O 1
ATOM 684 N N . LYS A 1 91 ? 29.739 5.380 -18.156 1.00 86.31 91 LYS A N 1
ATOM 685 C CA . LYS A 1 91 ? 29.957 4.340 -17.139 1.00 86.31 91 LYS A CA 1
ATOM 686 C C . LYS A 1 91 ? 28.626 3.839 -16.555 1.00 86.31 91 LYS A C 1
ATOM 688 O O . LYS A 1 91 ? 27.750 4.672 -16.286 1.00 86.31 91 LYS A O 1
ATOM 693 N N . PRO A 1 92 ? 28.469 2.522 -16.325 1.00 86.38 92 PRO A N 1
ATOM 694 C CA . PRO A 1 92 ? 27.292 1.981 -15.657 1.00 86.38 92 PRO A CA 1
ATOM 695 C C . PRO A 1 92 ? 27.292 2.395 -14.184 1.00 86.38 92 PRO A C 1
ATOM 697 O O . PRO A 1 92 ? 28.336 2.410 -13.531 1.00 86.38 92 PRO A O 1
ATOM 700 N N . ALA A 1 93 ? 26.117 2.746 -13.668 1.00 85.62 93 ALA A N 1
ATOM 701 C CA . ALA A 1 93 ? 25.971 3.192 -12.280 1.00 85.62 93 ALA A CA 1
ATOM 702 C C . ALA A 1 93 ? 24.631 2.799 -11.637 1.00 85.62 93 ALA A C 1
ATOM 704 O O . ALA A 1 93 ? 24.507 2.879 -10.419 1.00 85.62 93 ALA A O 1
ATOM 705 N N . LEU A 1 94 ? 23.637 2.370 -12.423 1.00 84.25 94 LEU A N 1
ATOM 706 C CA . LEU A 1 94 ? 22.300 2.019 -11.935 1.00 84.25 94 LEU A CA 1
ATOM 707 C C . LEU A 1 94 ? 21.986 0.556 -12.239 1.00 84.25 94 LEU A C 1
ATOM 709 O O . LEU A 1 94 ? 22.442 0.030 -13.247 1.00 84.25 94 LEU A O 1
ATOM 713 N N . GLY A 1 95 ? 21.217 -0.113 -11.388 1.00 82.06 95 GLY A N 1
ATOM 714 C CA . GLY A 1 95 ? 20.655 -1.422 -11.705 1.00 82.06 95 GLY A CA 1
ATOM 715 C C . GLY A 1 95 ? 19.391 -1.329 -12.562 1.00 82.06 95 GLY A C 1
ATOM 716 O O . GLY A 1 95 ? 18.972 -0.250 -12.984 1.0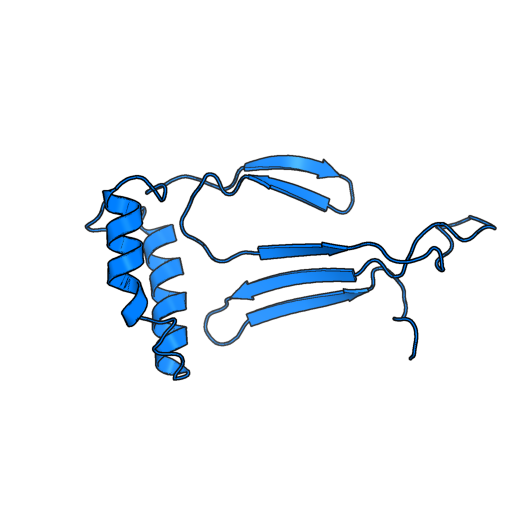0 82.06 95 GLY A O 1
ATOM 717 N N . THR A 1 96 ? 18.743 -2.472 -12.785 1.00 75.38 96 THR A N 1
ATOM 718 C CA . THR A 1 96 ? 17.379 -2.553 -13.339 1.00 75.38 96 THR A CA 1
ATOM 719 C C . THR A 1 96 ? 16.317 -1.914 -12.453 1.00 75.38 96 THR A C 1
ATOM 721 O O . THR A 1 96 ? 15.251 -1.579 -12.962 1.00 75.38 96 THR A O 1
ATOM 724 N N . ASN A 1 97 ? 16.627 -1.769 -11.163 1.00 77.25 97 ASN A N 1
ATOM 725 C CA . ASN A 1 97 ? 15.886 -1.080 -10.110 1.00 77.25 97 ASN A CA 1
ATOM 726 C C . ASN A 1 97 ? 14.353 -1.155 -10.247 1.00 77.25 97 ASN A C 1
ATOM 728 O O . ASN A 1 97 ? 13.726 -0.172 -10.637 1.00 77.25 97 ASN A O 1
ATOM 732 N N . PRO A 1 98 ? 13.732 -2.316 -9.990 1.00 66.88 98 PRO A N 1
ATOM 733 C CA . PRO A 1 98 ? 12.307 -2.475 -10.213 1.00 66.88 98 PRO A CA 1
ATOM 734 C C . PRO A 1 98 ? 11.445 -1.666 -9.236 1.00 66.88 98 PRO A C 1
ATOM 736 O O . PRO A 1 98 ? 11.808 -1.427 -8.079 1.00 66.88 98 PRO A O 1
ATOM 739 N N . LEU A 1 99 ? 10.286 -1.264 -9.752 1.00 68.75 99 LEU A N 1
ATOM 740 C CA . LEU A 1 99 ? 9.230 -0.504 -9.104 1.00 68.75 99 LEU A CA 1
ATOM 741 C C . LEU A 1 99 ? 7.950 -1.332 -9.151 1.00 68.75 99 LEU A C 1
ATOM 743 O O . LEU A 1 99 ? 7.494 -1.713 -10.233 1.00 68.75 99 LEU A O 1
ATOM 747 N N . ALA A 1 100 ? 7.371 -1.556 -7.974 1.00 60.56 100 ALA A N 1
ATOM 748 C CA . ALA A 1 100 ? 6.109 -2.247 -7.808 1.00 60.56 100 ALA A CA 1
ATOM 749 C C . ALA A 1 100 ? 5.079 -1.355 -7.100 1.00 60.56 100 ALA A C 1
ATOM 751 O O . ALA A 1 100 ? 5.328 -0.818 -6.017 1.00 60.56 100 ALA A O 1
ATOM 752 N N . PHE A 1 101 ? 3.901 -1.220 -7.700 1.00 65.75 101 PHE A N 1
ATOM 753 C CA . PHE A 1 101 ? 2.750 -0.525 -7.135 1.00 65.75 101 PHE A CA 1
ATOM 754 C C . PHE A 1 101 ? 1.528 -1.428 -7.250 1.00 65.75 101 PHE A C 1
ATOM 756 O O . PHE A 1 101 ? 1.208 -1.911 -8.336 1.00 65.75 101 PHE A O 1
ATOM 763 N N . ALA A 1 102 ? 0.832 -1.626 -6.133 1.00 52.62 102 ALA A N 1
ATOM 764 C CA . ALA A 1 102 ? -0.393 -2.403 -6.103 1.00 52.62 102 ALA A CA 1
ATOM 765 C C . ALA A 1 102 ? -1.526 -1.592 -5.473 1.00 52.62 102 ALA A C 1
ATOM 767 O O . ALA A 1 102 ? -1.465 -1.195 -4.307 1.00 52.62 102 ALA A O 1
ATOM 768 N N . ALA A 1 103 ? -2.591 -1.395 -6.246 1.00 54.56 103 ALA A N 1
ATOM 769 C CA . ALA A 1 103 ? -3.843 -0.828 -5.772 1.00 54.56 103 ALA A CA 1
ATOM 770 C C . ALA A 1 103 ? -5.008 -1.734 -6.166 1.00 54.56 103 ALA A C 1
ATOM 772 O O . ALA A 1 103 ? -5.153 -2.151 -7.315 1.00 54.56 103 ALA A O 1
ATOM 773 N N . LYS A 1 104 ? -5.864 -2.043 -5.194 1.00 48.91 104 LYS A N 1
ATOM 774 C CA . LYS A 1 104 ? -7.052 -2.863 -5.424 1.00 48.91 104 LYS A CA 1
ATOM 775 C C . LYS A 1 104 ? -8.160 -2.019 -6.065 1.00 48.91 104 LYS A C 1
ATOM 777 O O . LYS A 1 104 ? -8.436 -0.919 -5.596 1.00 48.91 104 LYS A O 1
ATOM 782 N N . ALA A 1 105 ? -8.799 -2.549 -7.108 1.00 46.94 105 ALA A N 1
ATOM 783 C CA . ALA A 1 105 ? -9.966 -1.970 -7.769 1.00 46.94 105 ALA A CA 1
ATOM 784 C C . ALA A 1 105 ? -11.184 -2.916 -7.665 1.00 46.94 105 ALA A C 1
ATOM 786 O O . ALA A 1 105 ? -11.095 -4.048 -7.186 1.00 46.94 105 ALA A O 1
ATOM 787 N N . LYS A 1 106 ? -12.350 -2.439 -8.114 1.00 43.12 106 LYS A N 1
ATOM 788 C CA . LYS A 1 106 ? -13.667 -3.081 -7.940 1.00 43.12 106 LYS A CA 1
ATOM 789 C C . LYS A 1 106 ? -13.746 -4.525 -8.471 1.00 43.12 106 LYS A C 1
ATOM 791 O O . LYS A 1 106 ? -14.219 -5.402 -7.761 1.00 43.12 106 LYS A O 1
ATOM 796 N N . ASN A 1 107 ? -13.240 -4.778 -9.680 1.00 42.78 107 ASN A N 1
ATOM 797 C CA . ASN A 1 107 ? -13.217 -6.102 -10.329 1.00 42.78 107 ASN A CA 1
ATOM 798 C C . ASN A 1 107 ? -11.808 -6.503 -10.800 1.00 42.78 107 ASN A C 1
ATOM 800 O O . ASN A 1 107 ? -11.659 -7.461 -11.549 1.00 42.78 107 ASN A O 1
ATOM 804 N N . ASP A 1 108 ? -10.785 -5.764 -10.373 1.00 44.84 108 ASP A N 1
ATOM 805 C CA . ASP A 1 108 ? -9.410 -5.918 -10.845 1.00 44.84 108 ASP A CA 1
ATOM 806 C C . ASP A 1 108 ? -8.427 -5.422 -9.772 1.00 44.84 108 ASP A C 1
ATOM 808 O O . ASP A 1 108 ? -8.832 -4.919 -8.722 1.00 44.84 108 ASP A O 1
ATOM 812 N N . ALA A 1 109 ? -7.136 -5.572 -9.999 1.00 52.88 109 ALA A N 1
ATOM 813 C CA . ALA A 1 109 ? -6.107 -4.885 -9.245 1.00 52.88 109 ALA A CA 1
ATOM 814 C C . ALA A 1 109 ? -5.170 -4.206 -10.236 1.00 52.88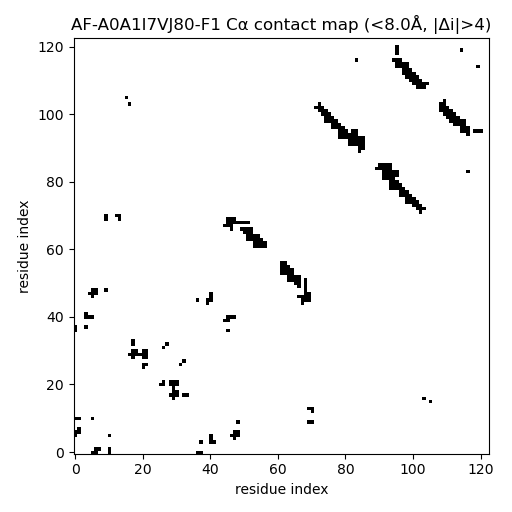 109 ALA A C 1
ATOM 816 O O . ALA A 1 109 ? -4.680 -4.831 -11.170 1.00 52.88 109 ALA A O 1
ATOM 817 N N . PHE A 1 110 ? -4.896 -2.925 -10.015 1.00 48.44 110 PHE A N 1
ATOM 818 C CA . PHE A 1 110 ? -3.821 -2.271 -10.733 1.00 48.44 110 PHE A CA 1
ATOM 819 C C . PHE A 1 110 ? -2.508 -2.720 -10.094 1.00 48.44 110 PHE A C 1
ATOM 821 O O . PHE A 1 110 ? -2.199 -2.333 -8.964 1.00 48.44 110 PHE A O 1
ATOM 828 N N . ILE A 1 111 ? -1.784 -3.584 -10.805 1.00 54.88 111 ILE A N 1
ATOM 829 C CA . ILE A 1 111 ? -0.460 -4.065 -10.421 1.00 54.88 111 ILE A CA 1
ATOM 830 C C . ILE A 1 111 ? 0.512 -3.586 -11.486 1.00 54.88 111 ILE A C 1
ATOM 832 O O . ILE A 1 111 ? 0.526 -4.076 -12.613 1.00 54.88 111 ILE A O 1
ATOM 836 N N . LEU A 1 112 ? 1.315 -2.605 -11.111 1.00 60.75 112 LEU A N 1
ATOM 837 C CA . LEU A 1 112 ? 2.480 -2.198 -11.868 1.00 60.75 112 LEU A CA 1
ATOM 838 C C . LEU A 1 112 ? 3.674 -2.928 -11.264 1.00 60.75 112 LEU A C 1
ATOM 840 O O . LEU A 1 112 ? 3.959 -2.717 -10.093 1.00 60.75 112 LEU A O 1
ATOM 844 N N . ASP A 1 113 ? 4.344 -3.774 -12.041 1.00 68.81 113 ASP A N 1
ATOM 845 C CA . ASP A 1 113 ? 5.632 -4.382 -11.696 1.00 68.81 113 ASP A CA 1
ATOM 846 C C . ASP A 1 113 ? 6.549 -4.240 -12.909 1.00 68.81 113 ASP A C 1
ATOM 848 O O . ASP A 1 113 ? 6.338 -4.865 -13.954 1.00 68.81 113 ASP A O 1
ATOM 852 N N . MET A 1 114 ? 7.504 -3.319 -12.815 1.00 70.94 114 MET A N 1
ATOM 853 C CA . MET A 1 114 ? 8.376 -2.986 -13.931 1.00 70.94 114 MET A CA 1
ATOM 854 C C . MET A 1 114 ? 9.798 -2.695 -13.475 1.00 70.94 114 MET A C 1
ATOM 856 O O . MET A 1 114 ? 10.026 -2.123 -12.414 1.00 70.94 114 MET A O 1
ATOM 860 N N . ALA A 1 115 ? 10.770 -3.017 -14.327 1.00 72.19 115 ALA A N 1
ATOM 861 C CA . ALA A 1 115 ? 12.115 -2.473 -14.203 1.00 72.19 115 ALA A CA 1
ATOM 862 C C . ALA A 1 115 ? 12.114 -0.984 -14.596 1.00 72.19 115 ALA A C 1
ATOM 864 O O . ALA A 1 115 ? 11.389 -0.584 -15.506 1.00 72.19 115 ALA A O 1
ATOM 865 N N . THR A 1 116 ? 12.979 -0.162 -13.998 1.00 76.06 116 THR A N 1
ATOM 866 C CA . THR A 1 116 ? 13.230 1.214 -14.480 1.00 76.06 116 THR A CA 1
ATOM 867 C C . THR A 1 116 ? 14.150 1.251 -15.704 1.00 76.06 116 THR A C 1
ATOM 869 O O . THR A 1 116 ? 14.556 2.314 -16.166 1.00 76.06 116 THR A O 1
ATOM 872 N N . THR A 1 117 ? 14.537 0.081 -16.202 1.00 78.81 117 THR A N 1
ATOM 873 C CA . THR A 1 117 ? 15.330 -0.111 -17.418 1.00 78.81 117 THR A CA 1
ATOM 874 C C . THR A 1 117 ? 14.424 -0.558 -18.554 1.00 78.81 117 THR A C 1
ATOM 876 O O . THR A 1 117 ? 13.381 -1.163 -18.318 1.00 78.81 117 THR A O 1
ATOM 879 N N . THR A 1 118 ? 14.834 -0.297 -19.796 1.00 75.88 118 THR A N 1
ATOM 880 C CA . THR A 1 118 ? 14.058 -0.658 -20.993 1.00 75.88 118 THR A CA 1
ATOM 881 C C . THR A 1 118 ? 13.749 -2.158 -21.078 1.00 75.88 118 THR A C 1
ATOM 883 O O . THR A 1 118 ? 12.719 -2.542 -21.623 1.00 75.88 118 THR A O 1
ATOM 886 N N . ALA A 1 119 ? 14.616 -3.009 -20.521 1.00 68.75 119 ALA A N 1
ATOM 887 C CA . ALA A 1 119 ? 14.396 -4.443 -20.391 1.00 68.75 119 ALA A CA 1
ATOM 888 C C . ALA A 1 119 ? 15.005 -4.967 -19.083 1.00 68.75 119 ALA A C 1
ATOM 890 O O . ALA A 1 119 ? 16.025 -4.463 -18.613 1.00 68.75 119 ALA A O 1
ATOM 891 N N . ALA A 1 120 ? 14.389 -6.006 -18.518 1.00 61.31 120 ALA A N 1
ATOM 892 C CA . ALA A 1 120 ? 14.969 -6.753 -17.408 1.00 61.31 120 ALA A CA 1
ATOM 893 C C . ALA A 1 120 ? 16.179 -7.582 -17.881 1.00 61.31 120 ALA A C 1
ATOM 895 O O . ALA A 1 120 ? 16.224 -8.011 -19.034 1.00 61.31 120 ALA A O 1
ATOM 896 N N . ILE A 1 121 ? 17.141 -7.844 -16.990 1.00 57.81 121 ILE A N 1
ATOM 897 C CA . ILE A 1 121 ? 18.245 -8.771 -17.282 1.00 57.81 121 ILE A CA 1
ATOM 898 C C . ILE A 1 121 ? 17.657 -10.170 -17.528 1.00 57.81 121 ILE A C 1
ATOM 900 O O . ILE A 1 121 ? 16.948 -10.687 -16.667 1.00 57.81 121 ILE A O 1
ATOM 904 N N . GLY A 1 122 ? 17.978 -10.783 -18.672 1.00 57.25 122 GLY A N 1
ATOM 905 C CA . GLY A 1 122 ? 17.564 -12.151 -19.014 1.00 57.25 122 GLY A CA 1
ATOM 906 C C . GLY A 1 122 ? 16.378 -12.269 -19.980 1.00 57.25 122 GLY A C 1
ATOM 907 O O . GLY A 1 122 ? 15.862 -13.373 -20.143 1.00 57.25 122 GLY A O 1
ATOM 908 N N . LYS A 1 123 ? 15.952 -11.164 -20.604 1.00 45.41 123 LYS A N 1
ATOM 909 C CA . LYS A 1 123 ? 15.103 -11.175 -21.807 1.00 45.41 123 LYS A CA 1
ATOM 910 C C . LYS A 1 123 ? 15.930 -11.031 -23.076 1.00 45.41 123 LYS A C 1
ATOM 912 O O . LYS A 1 123 ? 16.955 -10.317 -23.018 1.00 45.41 123 LYS A O 1
#

InterPro domains:
  IPR003767 Malate/L-lactate dehydrogenase-like [PF02615] (2-73)
  IPR003767 Malate/L-lactate dehydrogenase-like [PTHR11091] (1-73)
  IPR036111 Malate/L-sulfolactate/L-lactate dehydrogenase-like superfamily [SSF89733] (2-123)
  IPR043143 Malate/L-sulfolactate/L-lactate dehydrogenase-like, NADPH binding domain [G3DSA:3.30.1370.60] (71-123)
  IPR043144 Malate/L-sulfolactate/L-lactate dehydrogenase-like, alpha-helical domain [G3DSA:1.10.1530.10] (1-70)

Foldseek 3Di:
DVVLLADPVLVVQLQLQQVVCVVVVVPVRHPVCVVVVSVCSNVVVAPRDDQWDFPDDDPPDTDIHRVRHRDDWDKDKDWDDFDDADVPHPDTDTHLIWIWTWDDDNNDIDIDTGGPDPDHPPD

Secondary structure (DSSP, 8-state):
-GGGT--HHHHHHHHHHHHHHHHTT-GGGTGGGHHHHHHHHHTTSSBSS---EEEEEETTEEEEE-TTBS---EEEE---SS-BPPTT-SS--B----EEEEEE-SSSEEEEEE-SSSS-TT-

Organism: Loa loa (NCBI:txid7209)

pLDDT: mean 73.87, std 14.22, range [42.22, 95.25]

Nearest PDB structures (foldseek):
  1v9n-assembly1_A-2  TM=5.671E-01  e=9.785E-06  Pyrococcus horikoshii OT3
  1x0a-assembly1_A  TM=5.605E-01  e=5.360E-05  Thermus thermophilus HB8
  1nu5-assembly1_A  TM=5.138E-01  e=7.931E+00  Pseudomonas sp. P51